Protein AF-A0A7C0YRE2-F1 (afdb_monomer)

Nearest PDB structures (foldseek):
  4da2-assembly1_A  TM=8.374E-01  e=1.101E-01  Pyrococcus furiosus DSM 3638
  4dap-assembly1_A  TM=8.385E-01  e=4.793E-01  Escherichia coli K-12
  1qvr-assembly1_A  TM=3.444E-01  e=6.404E+00  Thermus thermophilus

Solvent-accessible surface area (backbone atoms only — not comparable to full-atom values): 3673 Å² total; per-residue (Å²): 114,44,85,34,70,57,78,85,62,73,50,46,77,68,62,43,92,84,37,55,67,58,29,51,53,50,54,52,39,49,77,72,65,52,82,77,47,38,34,28,27,46,72,79,89,85,54,80,41,86,72,46,77,39,51,69,52,88,126

Radius of gyration: 12.68 Å; Cα contacts (8 Å, |Δi|>4): 85; chains: 1; bounding box: 27×23×32 Å

Mean predicted aligned error: 2.45 Å

Structure (mmCIF, N/CA/C/O backbone):
data_AF-A0A7C0YRE2-F1
#
_entry.id   AF-A0A7C0YRE2-F1
#
loop_
_atom_site.group_PDB
_atom_site.id
_atom_site.type_symbol
_atom_site.label_atom_id
_atom_site.label_alt_id
_atom_site.label_comp_id
_atom_site.label_asym_id
_atom_site.label_entity_id
_atom_site.label_seq_id
_atom_site.pdbx_PDB_ins_code
_atom_site.Cartn_x
_atom_site.Cartn_y
_atom_site.Cartn_z
_atom_site.occupancy
_atom_site.B_iso_or_equiv
_atom_site.auth_seq_id
_atom_site.auth_comp_id
_atom_site.auth_asym_id
_atom_site.auth_atom_id
_atom_site.pdbx_PDB_model_num
ATOM 1 N N . VAL A 1 1 ? -6.458 -6.329 -1.500 1.00 95.62 1 VAL A N 1
ATOM 2 C CA . VAL A 1 1 ? -5.056 -6.368 -1.999 1.00 95.62 1 VAL A CA 1
ATOM 3 C C . VAL A 1 1 ? -4.714 -4.998 -2.560 1.00 95.62 1 VAL A C 1
ATOM 5 O O . VAL A 1 1 ? -5.573 -4.421 -3.211 1.00 95.62 1 VAL A O 1
ATOM 8 N N . PHE A 1 2 ? -3.505 -4.489 -2.315 1.00 97.94 2 PHE A N 1
ATOM 9 C CA . PHE A 1 2 ? -3.023 -3.209 -2.848 1.00 97.94 2 PHE A CA 1
ATOM 10 C C . PHE A 1 2 ? -1.669 -3.412 -3.530 1.00 97.94 2 PHE A C 1
ATOM 12 O O . PHE A 1 2 ? -0.787 -4.049 -2.957 1.00 97.94 2 PHE A O 1
ATOM 19 N N . LEU A 1 3 ? -1.502 -2.882 -4.742 1.00 98.31 3 LEU A N 1
ATOM 20 C CA . LEU A 1 3 ? -0.260 -2.986 -5.511 1.00 98.31 3 LEU A CA 1
ATOM 21 C C . LEU A 1 3 ? 0.512 -1.672 -5.384 1.00 98.31 3 LEU A C 1
ATOM 23 O O . LEU A 1 3 ? 0.039 -0.626 -5.819 1.00 98.31 3 LEU A O 1
ATOM 27 N N . VAL A 1 4 ? 1.683 -1.720 -4.758 1.00 98.25 4 VAL A N 1
ATOM 28 C CA . VAL A 1 4 ? 2.473 -0.540 -4.399 1.00 98.25 4 VAL A CA 1
ATOM 29 C C . VAL A 1 4 ? 3.730 -0.506 -5.260 1.00 98.25 4 VAL A C 1
ATOM 31 O O . VAL A 1 4 ? 4.660 -1.269 -5.034 1.00 98.25 4 VAL A O 1
ATOM 34 N N . PHE A 1 5 ? 3.778 0.391 -6.244 1.00 97.94 5 PHE A N 1
ATOM 35 C CA . PHE A 1 5 ? 4.927 0.518 -7.158 1.00 97.94 5 PHE A CA 1
ATOM 36 C C . PHE A 1 5 ? 6.010 1.493 -6.673 1.00 97.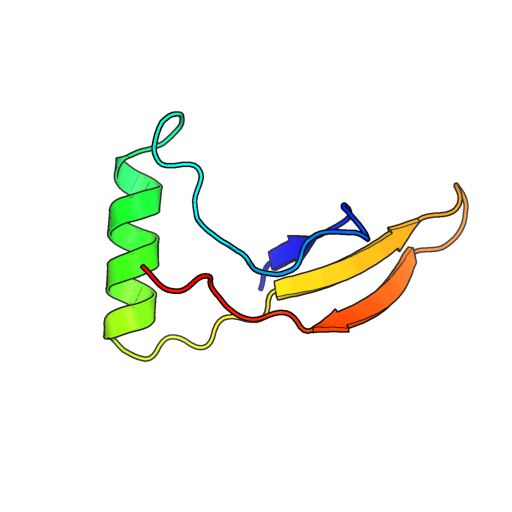94 5 PHE A C 1
ATOM 38 O O . PHE A 1 5 ? 7.043 1.659 -7.317 1.00 97.94 5 PHE A O 1
ATOM 45 N N . ARG A 1 6 ? 5.790 2.134 -5.522 1.00 97.00 6 ARG A N 1
ATOM 46 C CA . ARG A 1 6 ? 6.774 2.993 -4.865 1.00 97.00 6 ARG A CA 1
ATOM 47 C C . ARG A 1 6 ? 7.674 2.131 -3.971 1.00 97.00 6 ARG A C 1
ATOM 49 O O . ARG A 1 6 ? 7.258 1.723 -2.889 1.00 97.00 6 ARG A O 1
ATOM 56 N N . THR A 1 7 ? 8.872 1.796 -4.450 1.00 96.62 7 THR A N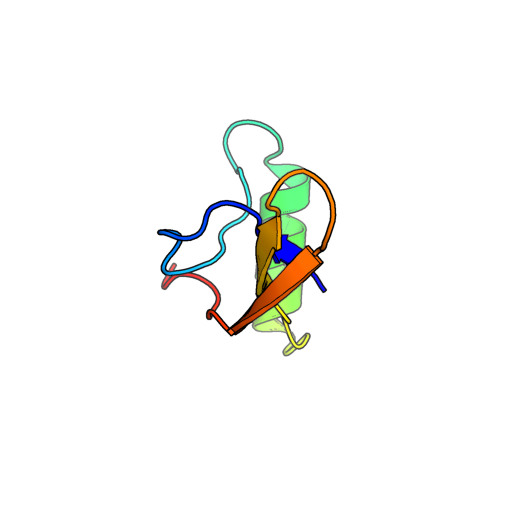 1
ATOM 57 C CA . THR A 1 7 ? 9.751 0.777 -3.834 1.00 96.62 7 THR A CA 1
ATOM 58 C C . THR A 1 7 ? 10.267 1.143 -2.438 1.00 96.62 7 THR A C 1
ATOM 60 O O . THR A 1 7 ? 10.561 0.255 -1.635 1.00 96.62 7 THR A O 1
ATOM 63 N N . ASP A 1 8 ? 10.331 2.436 -2.128 1.00 97.44 8 ASP A N 1
ATOM 64 C CA . ASP A 1 8 ? 10.689 3.019 -0.830 1.00 97.44 8 ASP A CA 1
ATOM 65 C C . ASP A 1 8 ? 9.505 3.112 0.153 1.00 97.44 8 ASP A C 1
ATOM 67 O O . ASP A 1 8 ? 9.683 3.529 1.290 1.00 97.44 8 ASP A O 1
ATOM 71 N N . ALA A 1 9 ? 8.289 2.696 -0.226 1.00 97.81 9 ALA A N 1
ATOM 72 C CA . ALA A 1 9 ? 7.135 2.749 0.674 1.00 97.81 9 ALA A CA 1
ATOM 73 C C . ALA A 1 9 ? 7.280 1.784 1.864 1.00 97.81 9 ALA A C 1
ATOM 75 O O . ALA A 1 9 ? 7.434 0.579 1.682 1.00 97.81 9 ALA A O 1
ATOM 76 N N . GLU A 1 10 ? 7.176 2.282 3.092 1.00 97.50 10 GLU A N 1
ATOM 77 C CA . GLU A 1 10 ? 7.331 1.461 4.303 1.00 97.50 10 GLU A CA 1
ATOM 78 C C . GLU A 1 10 ? 6.010 0.876 4.819 1.00 97.50 10 GLU A C 1
ATOM 80 O O . GLU A 1 10 ? 5.998 -0.225 5.368 1.00 97.50 10 GLU A O 1
ATOM 85 N N . CYS A 1 11 ? 4.8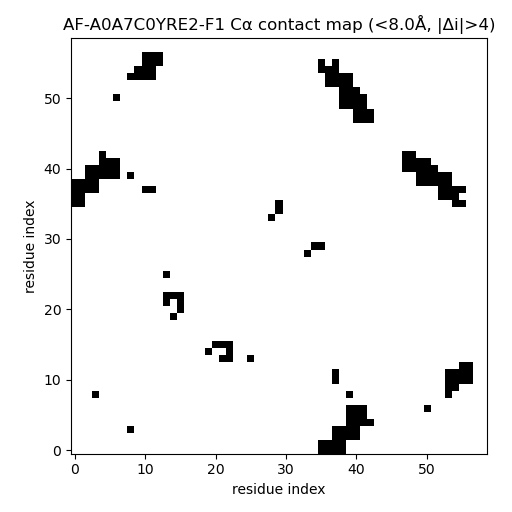97 1.572 4.583 1.00 97.50 11 CYS A N 1
ATOM 86 C CA . CYS A 1 11 ? 3.549 1.161 4.966 1.00 97.50 11 CYS A CA 1
ATOM 87 C C . CYS A 1 11 ? 2.492 1.719 3.993 1.00 97.50 11 CYS A C 1
ATOM 89 O O . CYS A 1 11 ? 2.792 2.567 3.147 1.00 97.50 11 CYS A O 1
ATOM 91 N N . LEU A 1 12 ? 1.256 1.221 4.093 1.00 97.56 12 LEU A N 1
ATOM 92 C CA . LEU A 1 12 ? 0.096 1.682 3.326 1.00 97.56 12 LEU A CA 1
ATOM 93 C C . LEU A 1 12 ? -0.875 2.465 4.222 1.00 97.56 12 LEU A C 1
ATOM 95 O O . LEU A 1 12 ? -1.262 1.980 5.281 1.00 97.56 12 LEU A O 1
ATOM 99 N N . ALA A 1 13 ? -1.337 3.622 3.753 1.00 97.06 13 ALA A N 1
ATOM 100 C CA . ALA A 1 13 ? -2.465 4.355 4.323 1.00 97.06 13 ALA A CA 1
ATOM 101 C C . ALA A 1 13 ? -3.378 4.857 3.189 1.00 97.06 13 ALA A C 1
ATOM 103 O O . ALA A 1 13 ? -2.887 5.090 2.077 1.00 97.06 13 ALA A O 1
ATOM 104 N N . PRO A 1 14 ? -4.692 5.015 3.427 1.00 96.94 14 PRO A N 1
ATOM 105 C CA . PRO A 1 14 ? -5.577 5.627 2.449 1.00 96.94 14 PRO A CA 1
ATOM 106 C C . PRO A 1 14 ? -5.253 7.119 2.311 1.00 96.94 14 PRO A C 1
ATOM 108 O O . PRO A 1 14 ? -4.888 7.785 3.279 1.00 96.94 14 PRO A O 1
ATOM 111 N N . ASN A 1 15 ? -5.425 7.660 1.108 1.00 95.25 15 ASN A N 1
ATOM 112 C CA . ASN A 1 15 ? -5.270 9.091 0.865 1.00 95.25 15 ASN A CA 1
ATOM 113 C C . ASN A 1 15 ? -6.524 9.847 1.343 1.00 95.25 15 ASN A C 1
ATOM 115 O O . ASN A 1 15 ? -7.454 10.077 0.569 1.00 95.25 15 ASN A O 1
ATOM 119 N N . ALA A 1 16 ? -6.551 10.185 2.633 1.00 95.88 16 ALA A N 1
ATOM 120 C CA . ALA A 1 16 ? -7.707 10.791 3.290 1.00 95.88 16 ALA A CA 1
ATOM 121 C C . ALA A 1 16 ? -8.057 12.189 2.763 1.00 95.88 16 ALA A C 1
ATOM 123 O O . ALA A 1 16 ? -9.235 12.530 2.733 1.00 95.88 16 ALA A O 1
ATOM 124 N N . ASP A 1 17 ? -7.069 12.964 2.309 1.00 97.25 17 ASP A N 1
ATOM 125 C CA . ASP A 1 17 ? -7.296 14.311 1.774 1.00 97.25 17 ASP A CA 1
ATOM 126 C C . ASP A 1 17 ? -8.029 14.272 0.428 1.00 97.25 17 ASP A C 1
ATOM 128 O O . ASP A 1 17 ? -8.832 15.149 0.120 1.00 97.25 17 ASP A O 1
ATOM 132 N N . THR A 1 18 ? -7.761 13.242 -0.382 1.00 97.44 18 THR A N 1
ATOM 133 C CA . THR A 1 18 ? -8.392 13.072 -1.699 1.00 97.44 18 THR A CA 1
ATOM 134 C C . THR A 1 18 ? -9.739 12.360 -1.603 1.00 97.44 18 THR A C 1
ATOM 136 O O . THR A 1 18 ? -10.685 12.764 -2.274 1.00 97.44 18 THR A O 1
ATOM 139 N N . ASP A 1 19 ? -9.842 11.318 -0.771 1.00 97.62 19 ASP A N 1
ATOM 140 C CA . ASP A 1 19 ? -11.095 10.590 -0.551 1.00 97.62 19 ASP A CA 1
ATOM 141 C C . ASP A 1 19 ? -11.302 10.244 0.938 1.00 97.62 19 ASP A C 1
ATOM 143 O O . ASP A 1 19 ? -10.926 9.163 1.417 1.00 97.62 19 ASP A O 1
ATOM 147 N N . PRO A 1 20 ? -11.961 11.146 1.689 1.00 97.69 20 PRO A N 1
ATOM 148 C CA . PRO A 1 20 ? -12.277 10.918 3.092 1.00 97.69 20 PRO A CA 1
ATOM 149 C C . PRO A 1 20 ? -13.241 9.745 3.318 1.00 97.69 20 PRO A C 1
ATOM 151 O O . PRO A 1 20 ? -13.231 9.138 4.390 1.00 97.69 20 PRO A O 1
ATOM 154 N N . ALA A 1 21 ? -14.119 9.440 2.355 1.00 98.31 21 ALA A N 1
ATOM 155 C CA . ALA A 1 21 ? -15.108 8.376 2.502 1.00 98.31 21 ALA A CA 1
ATOM 156 C C . ALA A 1 21 ? -14.446 7.002 2.388 1.00 98.31 21 ALA A C 1
ATOM 158 O O . ALA A 1 21 ? -14.668 6.145 3.248 1.00 98.31 21 ALA A O 1
ATOM 159 N N . PHE A 1 22 ? -13.570 6.827 1.396 1.00 97.50 22 PHE A N 1
ATOM 160 C CA . PHE A 1 22 ? -12.753 5.627 1.273 1.00 97.50 22 PHE A CA 1
ATOM 161 C C . PHE A 1 22 ? -11.830 5.450 2.477 1.00 97.50 22 PHE A C 1
ATOM 163 O O . PHE A 1 22 ? -11.739 4.347 3.007 1.00 97.50 22 PHE A O 1
ATOM 170 N N . ALA A 1 23 ? -11.191 6.520 2.962 1.00 97.62 23 ALA A N 1
ATOM 171 C CA . ALA A 1 23 ? -10.330 6.431 4.138 1.00 97.62 23 ALA A CA 1
ATOM 172 C C . ALA A 1 23 ? -11.079 5.924 5.381 1.00 97.62 23 ALA A C 1
ATOM 174 O O . ALA A 1 23 ? -10.578 5.040 6.076 1.00 97.62 23 ALA A O 1
ATOM 175 N N . ARG A 1 24 ? -12.304 6.411 5.629 1.00 97.81 24 ARG A N 1
ATOM 176 C CA . ARG A 1 24 ? -13.154 5.894 6.717 1.00 97.81 24 ARG A CA 1
ATOM 177 C C . ARG A 1 24 ? -13.480 4.412 6.535 1.00 97.81 24 ARG A C 1
ATOM 179 O O . ARG 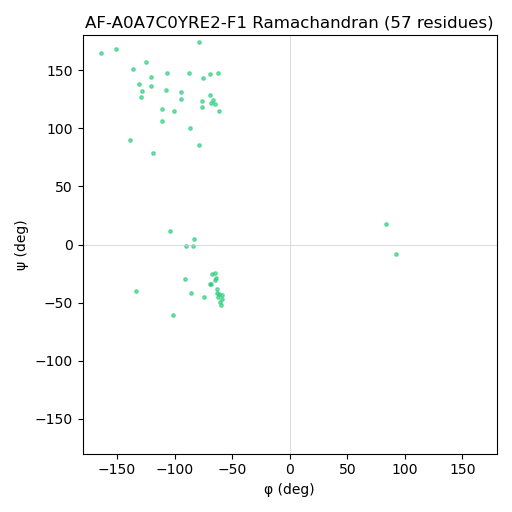A 1 24 ? -13.284 3.637 7.466 1.00 97.81 24 ARG A O 1
ATOM 186 N N . ALA A 1 25 ? -13.929 4.016 5.344 1.00 98.06 25 ALA A N 1
ATOM 187 C CA . ALA A 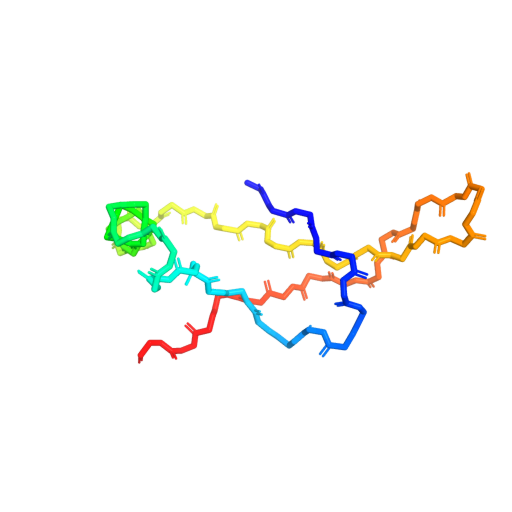1 25 ? -14.268 2.623 5.055 1.00 98.06 25 ALA A CA 1
ATOM 188 C C . ALA A 1 25 ? -13.048 1.690 5.158 1.00 98.06 25 ALA A C 1
ATOM 190 O O . ALA A 1 25 ? -13.157 0.576 5.667 1.00 98.06 25 ALA A O 1
ATOM 191 N N . PHE A 1 26 ? -11.874 2.152 4.721 1.00 97.25 26 PHE A N 1
ATOM 192 C CA . PHE A 1 26 ? -10.614 1.425 4.830 1.00 97.25 26 PHE A CA 1
ATOM 193 C C . PHE A 1 26 ? -10.283 1.123 6.295 1.00 97.25 26 PHE A C 1
ATOM 195 O O . PHE A 1 26 ? -10.045 -0.033 6.641 1.00 97.25 26 PHE A O 1
ATOM 202 N N . TRP A 1 27 ? -10.307 2.137 7.164 1.00 96.62 27 TRP A N 1
ATOM 203 C CA . TRP A 1 27 ? -9.981 1.958 8.580 1.00 96.62 27 TRP A CA 1
ATOM 204 C C . TRP A 1 27 ? -11.027 1.134 9.332 1.00 96.62 27 TRP A C 1
ATOM 206 O O . TRP A 1 27 ? -10.665 0.338 10.196 1.00 96.62 27 TRP A O 1
ATOM 216 N N . GLU A 1 28 ? -12.305 1.255 8.971 1.00 97.50 28 GLU A N 1
ATOM 217 C CA . GLU A 1 28 ? -13.355 0.380 9.496 1.00 97.50 28 GLU A CA 1
ATOM 218 C C . GLU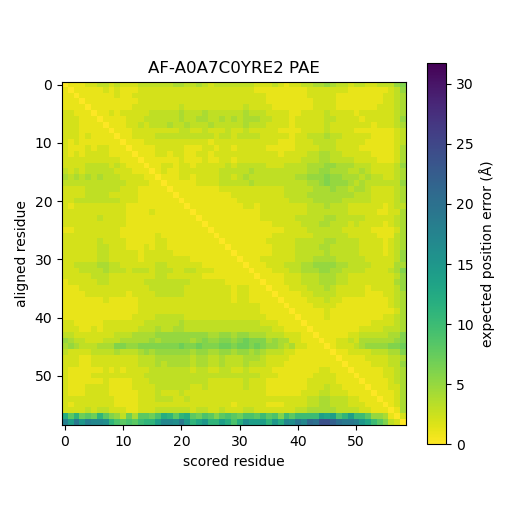 A 1 28 ? -13.134 -1.086 9.092 1.00 97.50 28 GLU A C 1
ATOM 220 O O . GLU A 1 28 ? -13.282 -1.991 9.910 1.00 97.50 28 GLU A O 1
ATOM 225 N N . ALA A 1 29 ? -12.742 -1.347 7.845 1.00 96.94 29 ALA A N 1
ATOM 226 C CA . ALA A 1 29 ? -12.427 -2.699 7.400 1.00 96.94 29 ALA A CA 1
ATOM 227 C C . ALA A 1 29 ? -11.235 -3.280 8.180 1.00 96.94 29 ALA A C 1
ATOM 229 O O . ALA A 1 29 ? -11.313 -4.410 8.664 1.00 96.94 29 ALA A O 1
ATOM 230 N N . VAL A 1 30 ? -10.164 -2.497 8.364 1.00 96.00 30 VAL A N 1
ATOM 231 C CA . VAL A 1 30 ? -8.999 -2.906 9.169 1.00 96.00 30 VAL A CA 1
ATOM 232 C C . VAL A 1 30 ? -9.413 -3.234 10.607 1.00 96.00 30 VAL A C 1
ATOM 234 O O . VAL A 1 30 ? -9.036 -4.287 11.117 1.00 96.00 30 VAL A O 1
ATOM 237 N N . SER A 1 31 ? -10.223 -2.388 11.254 1.00 96.50 31 SER A N 1
ATOM 238 C CA . SER A 1 31 ? -10.654 -2.617 12.643 1.00 96.50 31 SER A CA 1
ATOM 239 C C . SER A 1 31 ? -11.574 -3.831 12.803 1.00 96.50 31 SER A C 1
ATOM 241 O O . SER A 1 31 ? -11.588 -4.461 13.859 1.00 96.50 31 SER A O 1
ATOM 243 N N . ARG A 1 32 ? -12.296 -4.211 11.743 1.00 97.88 32 ARG A N 1
ATOM 244 C CA . ARG A 1 32 ? -13.111 -5.435 11.675 1.00 97.88 32 ARG A CA 1
ATOM 245 C C . ARG A 1 32 ? -12.307 -6.691 11.313 1.00 97.88 32 ARG A C 1
ATOM 247 O O . ARG A 1 32 ? -12.900 -7.756 11.157 1.00 97.88 32 ARG A O 1
ATOM 254 N N . GLY A 1 33 ? -10.983 -6.587 11.187 1.00 97.06 33 GLY A N 1
ATOM 255 C CA . GLY A 1 33 ? -10.098 -7.721 10.920 1.00 97.06 33 GLY A CA 1
ATOM 256 C C . GLY A 1 33 ? -9.990 -8.108 9.446 1.00 97.06 33 GLY A C 1
ATOM 257 O O . GLY A 1 33 ? -9.554 -9.215 9.141 1.00 97.06 33 GLY A O 1
ATOM 258 N N . VAL A 1 34 ? -10.377 -7.227 8.516 1.00 97.31 34 VAL A N 1
ATOM 259 C CA . VAL A 1 34 ? -10.132 -7.464 7.089 1.00 97.31 34 VAL A CA 1
ATOM 260 C C . VAL A 1 34 ? -8.626 -7.478 6.840 1.00 97.31 34 VAL A C 1
ATOM 262 O O . VAL A 1 34 ? -7.931 -6.489 7.081 1.00 97.31 34 VAL A O 1
ATOM 265 N N . GLU A 1 35 ? -8.124 -8.597 6.320 1.00 96.12 35 GLU A N 1
ATOM 266 C C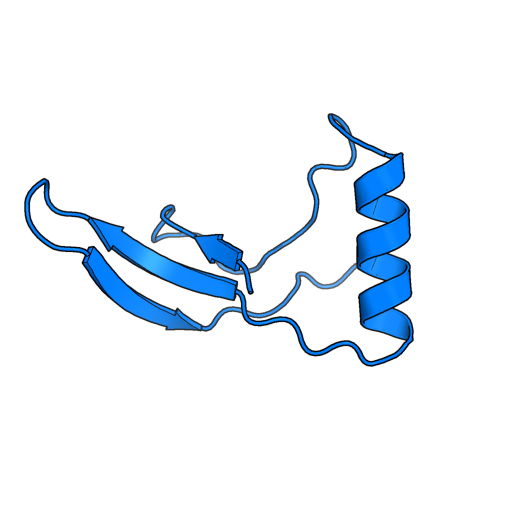A . GLU A 1 35 ? -6.709 -8.740 5.999 1.00 96.12 35 GLU A CA 1
ATOM 267 C C . GLU A 1 35 ? -6.309 -7.839 4.828 1.00 96.12 35 GLU A C 1
ATOM 269 O O . GLU A 1 35 ? -6.810 -7.938 3.702 1.00 96.12 35 GLU A O 1
ATOM 274 N N . MET A 1 36 ? -5.346 -6.961 5.092 1.00 96.19 36 MET A N 1
ATOM 275 C CA . MET A 1 36 ? -4.755 -6.113 4.072 1.00 96.19 36 MET A CA 1
ATOM 276 C C . MET A 1 36 ? -3.497 -6.778 3.521 1.00 96.19 36 MET A C 1
ATOM 278 O O . MET A 1 36 ? -2.590 -7.156 4.260 1.00 96.19 36 MET A O 1
ATOM 282 N N . HIS A 1 37 ? -3.399 -6.841 2.192 1.00 97.50 37 HIS A N 1
ATOM 283 C CA . HIS A 1 37 ? -2.196 -7.304 1.495 1.00 97.50 37 HIS A CA 1
ATOM 284 C C . HIS A 1 37 ? -1.613 -6.196 0.605 1.00 97.50 37 HIS A C 1
ATOM 286 O O . HIS A 1 37 ? -1.860 -6.202 -0.606 1.00 97.50 37 HIS A O 1
ATOM 292 N N . PRO A 1 38 ? -0.880 -5.222 1.170 1.00 98.06 38 PRO A N 1
ATOM 293 C CA . PRO A 1 38 ? -0.070 -4.291 0.400 1.00 98.06 38 PRO A CA 1
ATOM 294 C C . PRO A 1 38 ? 1.212 -4.981 -0.084 1.00 98.06 38 PRO A C 1
ATOM 296 O O . PRO A 1 38 ? 2.034 -5.451 0.710 1.00 98.06 38 PRO A O 1
ATOM 299 N N . LEU A 1 39 ? 1.373 -5.067 -1.401 1.00 98.56 39 LEU A N 1
ATOM 300 C CA . LEU A 1 39 ? 2.501 -5.724 -2.053 1.00 98.56 39 LEU A CA 1
ATOM 301 C C . LEU A 1 39 ? 3.359 -4.663 -2.730 1.00 98.56 39 LEU A C 1
ATOM 303 O O . LEU A 1 39 ? 2.893 -4.005 -3.658 1.00 98.56 39 LEU A O 1
ATOM 307 N N . VAL A 1 40 ? 4.605 -4.511 -2.286 1.00 98.69 40 VAL A N 1
ATOM 308 C CA . VAL A 1 40 ? 5.578 -3.675 -2.987 1.00 98.69 40 VAL A CA 1
ATOM 309 C C . VAL A 1 40 ? 6.056 -4.429 -4.216 1.00 98.69 40 VAL A C 1
ATOM 311 O O . VAL A 1 40 ? 6.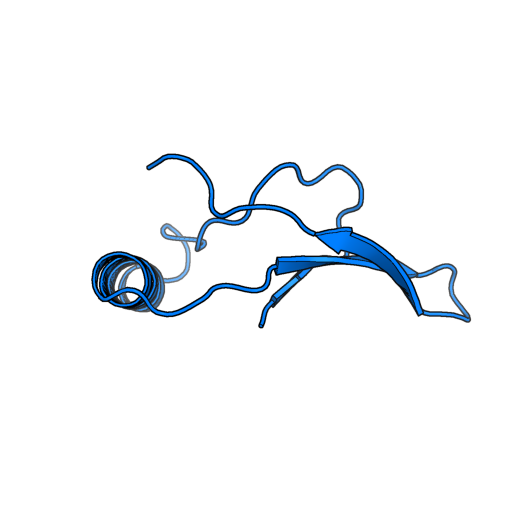555 -5.555 -4.117 1.00 98.69 40 VAL A O 1
ATOM 314 N N . LEU A 1 41 ? 5.893 -3.795 -5.367 1.00 98.69 41 LEU A N 1
ATOM 315 C CA . LEU A 1 41 ? 6.275 -4.302 -6.670 1.00 98.69 41 LEU A CA 1
ATOM 316 C C . LEU A 1 41 ? 7.275 -3.339 -7.310 1.00 98.69 41 LEU A C 1
ATOM 318 O O . LEU A 1 41 ? 7.155 -2.126 -7.163 1.00 98.69 41 LEU A O 1
ATOM 322 N N . SER A 1 42 ? 8.242 -3.872 -8.047 1.00 98.12 42 SER A N 1
ATOM 323 C CA . SER A 1 42 ? 9.081 -3.082 -8.947 1.00 98.12 42 SER A CA 1
ATOM 324 C C . SER A 1 42 ? 8.685 -3.348 -10.394 1.00 98.12 42 SER A C 1
ATOM 326 O O . SER A 1 42 ? 8.260 -4.453 -10.739 1.00 98.12 42 SER A O 1
ATOM 328 N N . TYR A 1 43 ? 8.814 -2.327 -11.238 1.00 97.44 43 TYR A N 1
ATOM 329 C CA . TYR A 1 43 ? 8.625 -2.423 -12.680 1.00 97.44 43 TYR A CA 1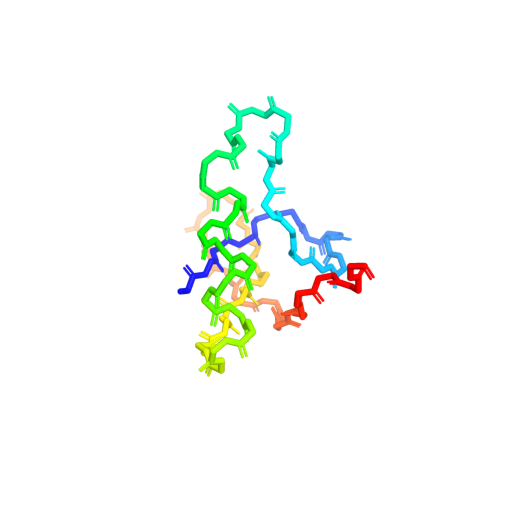
ATOM 330 C C . TYR A 1 43 ? 9.834 -1.808 -13.378 1.00 97.44 43 TYR A C 1
ATOM 332 O O . TYR A 1 43 ? 10.203 -0.676 -13.078 1.00 97.44 43 TYR A O 1
ATOM 340 N N . ASP A 1 44 ? 10.456 -2.555 -14.287 1.00 96.31 44 ASP A N 1
ATOM 341 C CA . ASP A 1 44 ? 11.659 -2.124 -15.018 1.00 96.31 44 ASP A CA 1
ATOM 342 C C . ASP A 1 44 ? 11.379 -1.702 -16.471 1.00 96.31 44 ASP A C 1
ATOM 344 O O . ASP A 1 44 ? 12.307 -1.556 -17.261 1.00 96.31 44 ASP A O 1
ATOM 348 N N . GLY A 1 45 ? 10.106 -1.535 -16.844 1.00 96.75 45 GLY A N 1
ATOM 349 C CA . GLY A 1 45 ? 9.698 -1.300 -18.234 1.00 96.75 45 GLY A CA 1
ATOM 350 C C . GLY A 1 45 ? 9.357 -2.574 -19.013 1.00 96.75 45 GLY A C 1
ATOM 351 O O . GLY A 1 45 ? 8.833 -2.475 -20.118 1.00 96.75 45 GLY A O 1
ATOM 352 N N . SER A 1 46 ? 9.613 -3.757 -18.445 1.00 97.94 46 SER A N 1
ATOM 353 C CA . SER A 1 46 ? 9.318 -5.052 -19.073 1.00 97.94 46 SER A CA 1
ATOM 354 C C . SER A 1 46 ? 8.631 -6.044 -18.132 1.00 97.94 46 SER A C 1
ATOM 356 O O . SER A 1 46 ? 7.695 -6.735 -18.527 1.00 97.94 46 SER A O 1
ATOM 358 N N . CYS A 1 47 ? 9.055 -6.085 -16.870 1.00 97.38 47 CYS A N 1
ATOM 359 C CA . CYS A 1 47 ? 8.666 -7.100 -15.905 1.00 97.38 47 CYS A CA 1
ATOM 360 C C . CYS A 1 47 ? 8.224 -6.464 -14.592 1.00 97.38 47 CYS A C 1
ATOM 362 O O . CYS A 1 47 ? 8.881 -5.565 -14.065 1.00 97.38 47 CYS A O 1
ATOM 364 N N . VAL A 1 48 ? 7.142 -7.000 -14.026 1.00 98.12 48 VAL A N 1
ATOM 365 C CA . VAL A 1 48 ? 6.702 -6.698 -12.662 1.00 98.12 48 VAL A CA 1
ATOM 366 C C . VAL A 1 48 ? 7.270 -7.755 -11.723 1.00 98.12 48 VAL A C 1
ATOM 368 O O . VAL A 1 48 ? 7.061 -8.949 -11.935 1.00 98.12 48 VAL A O 1
ATOM 371 N N . ARG A 1 49 ? 7.986 -7.331 -10.680 1.00 98.38 49 ARG A N 1
ATOM 372 C CA . ARG A 1 49 ? 8.568 -8.235 -9.678 1.00 98.38 49 ARG A CA 1
ATOM 373 C C . ARG A 1 49 ? 8.039 -7.914 -8.295 1.00 98.38 49 ARG A C 1
ATOM 375 O O . ARG A 1 49 ? 7.974 -6.754 -7.902 1.00 98.38 49 ARG A O 1
ATOM 382 N N . PHE A 1 50 ? 7.700 -8.956 -7.545 1.00 98.12 50 PHE A N 1
ATOM 383 C CA . PHE A 1 50 ? 7.416 -8.822 -6.124 1.00 98.12 50 PHE A CA 1
ATOM 384 C C . PHE A 1 50 ? 8.704 -8.502 -5.363 1.00 98.12 50 PHE A C 1
ATOM 386 O O . PHE A 1 50 ? 9.703 -9.200 -5.519 1.00 98.12 50 PHE A O 1
ATOM 393 N N . VAL A 1 51 ? 8.664 -7.452 -4.544 1.00 98.19 51 VAL A N 1
ATOM 394 C CA . VAL A 1 51 ? 9.796 -7.030 -3.714 1.00 98.19 51 VAL A CA 1
ATOM 395 C C . VAL A 1 51 ? 9.585 -7.502 -2.280 1.00 98.19 51 VAL A C 1
ATOM 397 O O . VAL A 1 51 ? 10.386 -8.265 -1.751 1.00 98.19 51 VAL A O 1
ATOM 400 N N . ARG A 1 52 ? 8.503 -7.046 -1.639 1.00 98.50 52 ARG A N 1
ATOM 401 C CA . ARG A 1 52 ? 8.171 -7.369 -0.244 1.00 98.50 52 ARG A CA 1
ATOM 402 C C . ARG A 1 52 ? 6.714 -7.046 0.069 1.00 98.50 52 ARG A C 1
ATOM 404 O O . ARG A 1 52 ? 6.058 -6.306 -0.661 1.00 98.50 52 ARG A O 1
ATOM 411 N N . ARG A 1 53 ? 6.209 -7.574 1.184 1.00 98.00 53 ARG A N 1
ATOM 412 C CA . ARG A 1 53 ? 4.952 -7.111 1.792 1.00 98.00 53 ARG A CA 1
ATOM 413 C C . ARG A 1 53 ? 5.243 -5.949 2.735 1.00 98.00 53 ARG A C 1
ATOM 415 O O . ARG A 1 53 ? 6.304 -5.927 3.356 1.00 98.00 53 ARG A O 1
ATOM 422 N N . ILE A 1 54 ? 4.299 -5.022 2.848 1.00 98.19 54 ILE A N 1
ATOM 423 C CA . ILE A 1 54 ? 4.312 -3.976 3.877 1.00 98.19 54 ILE A CA 1
ATOM 424 C C . ILE A 1 54 ? 3.024 -3.996 4.680 1.00 98.19 54 ILE A C 1
ATOM 426 O O . ILE A 1 54 ? 2.007 -4.511 4.219 1.00 98.19 54 ILE A O 1
ATOM 430 N N . GLY A 1 55 ? 3.091 -3.459 5.895 1.00 97.12 55 GLY A N 1
ATOM 431 C CA . GLY A 1 55 ? 1.927 -3.301 6.755 1.00 97.12 55 GLY A CA 1
ATOM 432 C C . GLY A 1 55 ? 1.070 -2.100 6.367 1.00 97.12 55 GLY A C 1
ATOM 433 O O . GLY A 1 55 ? 1.433 -1.281 5.517 1.00 97.12 55 GLY A O 1
ATOM 434 N N . VAL A 1 56 ? -0.070 -1.985 7.037 1.00 96.88 56 VAL A N 1
ATOM 435 C CA . VAL A 1 56 ? -0.806 -0.723 7.131 1.00 96.88 56 VAL A CA 1
ATOM 436 C C . VAL A 1 56 ? -0.061 0.183 8.119 1.00 96.88 56 VAL A C 1
ATOM 438 O O . VAL A 1 56 ? 0.526 -0.319 9.077 1.00 96.88 56 VAL A O 1
ATOM 441 N N . CYS A 1 57 ? -0.017 1.491 7.867 1.00 95.94 57 CYS A N 1
ATOM 442 C CA . CYS A 1 57 ? 0.651 2.433 8.768 1.00 95.94 57 CYS A CA 1
ATOM 443 C C . CYS A 1 57 ? -0.017 2.437 10.153 1.00 95.94 57 CYS A C 1
ATOM 445 O O . CYS A 1 57 ? -1.232 2.253 10.250 1.00 95.94 57 CYS A O 1
ATOM 447 N N . SER A 1 58 ? 0.767 2.670 11.209 1.00 79.25 58 SER A N 1
ATOM 448 C CA . SER A 1 58 ? 0.231 2.958 12.543 1.00 79.25 58 SER A CA 1
ATOM 449 C C . SER A 1 58 ? -0.595 4.243 12.455 1.00 79.25 58 SER A C 1
ATOM 451 O O . SER A 1 58 ? -0.045 5.285 12.096 1.00 79.25 58 SER A O 1
ATOM 453 N N . GLY A 1 59 ? -1.905 4.137 12.680 1.00 57.06 59 GLY A N 1
ATOM 454 C CA . GLY A 1 59 ? -2.808 5.288 12.768 1.00 57.06 59 GLY A CA 1
ATOM 455 C C . GLY A 1 59 ? -2.629 6.073 14.057 1.00 57.06 59 GLY A C 1
ATOM 456 O O . GLY A 1 59 ? -2.126 5.481 15.040 1.00 57.06 59 GLY A O 1
#

Foldseek 3Di:
DAEAQPQPDQADADPCVVPVPVNVVVVVCVVVPNDDWYWHWHDPPPDIDTDDTHYHDDD

Sequence (59 aa):
VFLVFRTDAECLAPNADTDPAFARAFWEAVSRGVEMHPLVLSYDGSCVRFVRRIGVCSG

pLDDT: mean 96.41, std 5.73, range [57.06, 98.69]

Secondary structure (DSSP, 8-state):
-EEE--TT--EE---TTT-HHHHHHHHHHHHTTPPP-EEEEEE-SS-EEEEEE-EEP--